Protein AF-A0A2S9FR45-F1 (afdb_monomer_lite)

Foldseek 3Di:
DELDDPVPDPDFDLSCQVVVCVVVCVPDAQADPVVRDRCVVVDDDDDPDYFDADPPDPPVRLVSLLCVLLVCVVVVHDDDDRYRDPVNVVSNVNNNPD

Sequence (98 aa):
GVPLDAGATYRPGTRFGPQGIRRSTNLFGTYNYESGVDLREQLNMVDIGDVFTIPGNLEKSFDQISQAMSFVAEKGVMPIVLGGDHSIGFPTIRGLAP

Radius of gyration: 14.94 Å; chains: 1; bounding box: 35×33×40 Å

pLDDT: mean 94.56, std 4.5, range [61.44, 97.94]

Structure (mmCIF, N/CA/C/O backbone):
data_AF-A0A2S9FR45-F1
#
_entry.id   AF-A0A2S9FR45-F1
#
loop_
_atom_site.group_PDB
_atom_site.id
_atom_site.type_symbol
_atom_site.label_atom_id
_atom_site.label_alt_id
_atom_site.label_comp_id
_atom_site.label_asym_id
_atom_site.label_entity_id
_atom_site.label_seq_id
_atom_site.pdbx_PDB_ins_code
_atom_site.Cartn_x
_atom_site.Cartn_y
_atom_site.Cartn_z
_atom_site.occupancy
_atom_site.B_iso_or_equiv
_atom_site.auth_seq_id
_atom_site.auth_comp_id
_atom_site.auth_asym_id
_atom_site.auth_atom_id
_atom_site.pdbx_PDB_model_num
ATOM 1 N N . GLY A 1 1 ? -4.130 -1.409 -1.766 1.00 97.31 1 GLY A N 1
ATOM 2 C CA . GLY A 1 1 ? -2.727 -1.839 -1.658 1.00 97.31 1 GLY A CA 1
ATOM 3 C C . GLY A 1 1 ? -1.907 -1.300 -2.815 1.00 97.31 1 GLY A C 1
ATOM 4 O O . GLY A 1 1 ? -2.462 -0.725 -3.744 1.00 97.31 1 GLY A O 1
ATOM 5 N N . VAL A 1 2 ? -0.586 -1.458 -2.751 1.00 97.88 2 VAL A N 1
ATOM 6 C CA . VAL A 1 2 ? 0.381 -1.026 -3.772 1.00 97.88 2 VAL A CA 1
ATOM 7 C C . VAL A 1 2 ? 1.281 -2.219 -4.124 1.00 97.88 2 VAL A C 1
ATOM 9 O O . VAL A 1 2 ? 2.294 -2.444 -3.459 1.00 97.88 2 VAL A O 1
ATOM 12 N N . PRO A 1 3 ? 0.909 -3.026 -5.133 1.00 97.19 3 PRO A N 1
ATOM 13 C CA . PRO A 1 3 ? 1.635 -4.237 -5.512 1.00 97.19 3 PRO A CA 1
ATOM 14 C C . PRO A 1 3 ? 2.849 -3.904 -6.400 1.00 97.19 3 PRO A C 1
ATOM 16 O O . PRO A 1 3 ? 2.822 -4.095 -7.616 1.00 97.19 3 PRO A O 1
ATOM 19 N N . LEU A 1 4 ? 3.923 -3.379 -5.805 1.00 96.94 4 LEU A N 1
ATOM 20 C CA . LEU A 1 4 ? 5.165 -3.024 -6.508 1.00 96.94 4 LEU A CA 1
ATOM 21 C C . LEU A 1 4 ? 6.388 -3.586 -5.782 1.00 96.94 4 LEU A C 1
ATOM 23 O O . LEU A 1 4 ? 6.544 -3.363 -4.590 1.00 96.94 4 LEU A O 1
ATOM 27 N N . ASP A 1 5 ? 7.268 -4.271 -6.507 1.00 96.31 5 ASP A N 1
ATOM 28 C CA . ASP A 1 5 ? 8.547 -4.786 -5.993 1.00 96.31 5 ASP A CA 1
ATOM 29 C C . ASP A 1 5 ? 9.734 -4.498 -6.941 1.00 96.31 5 ASP A C 1
ATOM 31 O O . ASP A 1 5 ? 10.745 -5.198 -6.931 1.00 96.31 5 ASP A O 1
ATOM 35 N N . ALA A 1 6 ? 9.593 -3.487 -7.805 1.00 94.00 6 ALA A N 1
ATOM 36 C CA . ALA A 1 6 ? 10.586 -3.141 -8.823 1.00 94.00 6 ALA A CA 1
ATOM 37 C C . ALA A 1 6 ? 11.850 -2.463 -8.258 1.00 94.00 6 ALA A C 1
ATOM 39 O O . ALA A 1 6 ? 12.854 -2.377 -8.962 1.00 94.00 6 ALA A O 1
ATOM 40 N N . GLY A 1 7 ? 11.812 -1.986 -7.013 1.00 91.00 7 GLY A N 1
ATOM 41 C CA . GLY A 1 7 ? 12.972 -1.487 -6.275 1.00 91.00 7 GLY A CA 1
ATOM 42 C C . GLY A 1 7 ? 13.707 -2.579 -5.487 1.00 91.00 7 GLY A C 1
ATOM 43 O O . GLY A 1 7 ? 14.764 -2.310 -4.916 1.00 91.00 7 GLY A O 1
ATOM 44 N N . ALA A 1 8 ? 13.180 -3.807 -5.435 1.00 93.06 8 ALA A N 1
ATOM 45 C CA . ALA A 1 8 ? 13.837 -4.921 -4.765 1.00 93.06 8 ALA A CA 1
ATOM 46 C C . ALA A 1 8 ? 15.095 -5.362 -5.532 1.00 93.06 8 ALA A C 1
ATOM 48 O O . ALA A 1 8 ? 15.040 -5.728 -6.703 1.00 93.06 8 ALA A O 1
ATOM 49 N N . THR A 1 9 ? 16.240 -5.381 -4.847 1.00 93.69 9 THR A N 1
ATOM 50 C CA . THR A 1 9 ? 17.542 -5.697 -5.460 1.00 93.69 9 THR A CA 1
ATOM 51 C C . THR A 1 9 ? 17.916 -7.178 -5.409 1.00 93.69 9 THR A C 1
ATOM 53 O O . THR A 1 9 ? 18.708 -7.629 -6.230 1.00 93.69 9 THR A O 1
ATOM 56 N N . TYR A 1 10 ? 17.377 -7.942 -4.452 1.00 94.75 10 TYR A N 1
ATOM 57 C CA . TYR A 1 10 ? 17.781 -9.334 -4.215 1.00 94.75 10 TYR A CA 1
ATOM 58 C C . TYR A 1 10 ? 16.638 -10.341 -4.382 1.00 94.75 10 TYR A C 1
ATOM 60 O O . TYR A 1 10 ? 16.728 -11.238 -5.217 1.00 94.75 10 TYR A O 1
ATOM 68 N N . ARG A 1 11 ? 15.560 -10.221 -3.595 1.00 96.00 11 ARG A N 1
ATOM 69 C CA . ARG A 1 11 ? 14.434 -11.171 -3.612 1.00 96.00 11 ARG A CA 1
ATOM 70 C C . ARG A 1 11 ? 13.128 -10.466 -3.991 1.00 96.00 11 ARG A C 1
ATOM 72 O O . ARG A 1 11 ? 12.599 -9.741 -3.148 1.00 96.00 11 ARG A O 1
ATOM 79 N N . PRO A 1 12 ? 12.605 -10.671 -5.216 1.00 95.19 12 PRO A N 1
ATOM 80 C CA . PRO A 1 12 ? 11.291 -10.166 -5.603 1.00 95.19 12 PRO A CA 1
ATOM 81 C C . PRO A 1 12 ? 10.166 -11.011 -4.983 1.00 95.19 12 PRO A C 1
ATOM 83 O O . P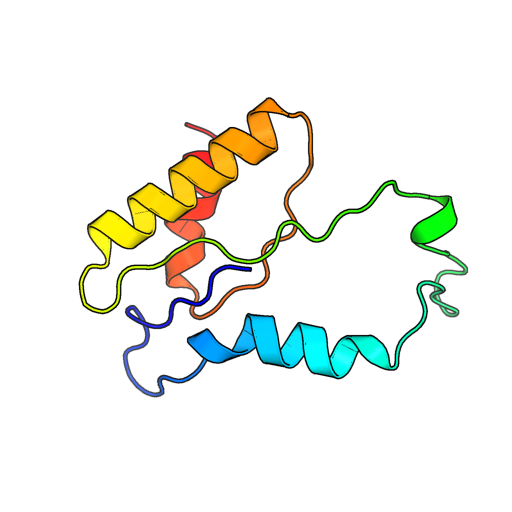RO A 1 12 ? 10.408 -12.083 -4.425 1.00 95.19 12 PRO A O 1
ATOM 86 N N . GLY A 1 13 ? 8.925 -10.542 -5.112 1.00 95.94 13 GLY A N 1
ATOM 87 C CA . GLY A 1 13 ? 7.717 -11.255 -4.686 1.00 95.94 13 GLY A CA 1
ATOM 88 C C . GLY A 1 13 ? 6.808 -10.451 -3.759 1.00 95.94 13 GLY A C 1
ATOM 89 O O . GLY A 1 13 ? 5.641 -10.806 -3.593 1.00 95.94 13 GLY A O 1
ATOM 90 N N . THR A 1 14 ? 7.279 -9.334 -3.197 1.00 96.81 14 THR A N 1
ATOM 91 C CA . THR A 1 14 ? 6.458 -8.498 -2.305 1.00 96.81 14 THR A CA 1
ATOM 92 C C . THR A 1 14 ? 5.268 -7.862 -3.028 1.00 96.81 14 THR A C 1
ATOM 94 O O . THR A 1 14 ? 4.286 -7.525 -2.372 1.00 96.81 14 THR A O 1
ATOM 97 N N . ARG A 1 15 ? 5.259 -7.814 -4.372 1.00 96.31 15 ARG A N 1
ATOM 98 C CA . ARG A 1 15 ? 4.082 -7.407 -5.165 1.00 96.31 15 ARG A CA 1
ATOM 99 C C . ARG A 1 15 ? 2.822 -8.234 -4.871 1.00 96.31 15 ARG A C 1
ATOM 101 O O . ARG A 1 15 ? 1.719 -7.740 -5.062 1.00 96.31 15 ARG A O 1
ATOM 108 N N . PHE A 1 16 ? 2.968 -9.470 -4.386 1.00 97.25 16 PHE A N 1
ATOM 109 C CA . PHE A 1 16 ? 1.845 -10.335 -3.998 1.00 97.25 16 PHE A CA 1
ATOM 110 C C . PHE A 1 16 ? 1.377 -10.111 -2.549 1.00 97.25 16 PHE A C 1
ATOM 112 O O . PHE A 1 16 ? 0.359 -10.667 -2.135 1.00 97.25 16 PHE A O 1
ATOM 119 N N . GLY A 1 17 ? 2.095 -9.285 -1.781 1.00 97.31 17 GLY A N 1
ATOM 120 C CA . GLY A 1 17 ? 1.812 -8.968 -0.381 1.00 97.31 17 GLY A CA 1
ATOM 121 C C . GLY A 1 17 ? 0.382 -8.478 -0.134 1.00 97.31 17 GLY A C 1
ATOM 122 O O . GLY A 1 17 ? -0.302 -9.083 0.693 1.00 97.31 17 GLY A O 1
ATOM 123 N N . PRO A 1 18 ? -0.131 -7.469 -0.869 1.00 97.31 18 PRO A N 1
ATOM 124 C CA . PRO A 1 18 ? -1.478 -6.945 -0.636 1.00 97.31 18 PRO A CA 1
ATOM 125 C C . PRO A 1 18 ? -2.569 -8.016 -0.776 1.00 97.31 18 PRO A C 1
ATOM 127 O O . PRO A 1 18 ? -3.466 -8.113 0.061 1.00 97.31 18 PRO A O 1
ATOM 130 N N . GLN A 1 19 ? -2.469 -8.876 -1.794 1.00 96.31 19 GLN A N 1
ATOM 131 C CA . GLN A 1 19 ? -3.407 -9.983 -1.992 1.00 96.31 19 GLN A CA 1
ATOM 132 C C . GLN A 1 19 ? -3.259 -11.062 -0.907 1.00 96.31 19 GLN A C 1
ATOM 134 O O . GLN A 1 19 ? -4.262 -11.589 -0.421 1.00 96.31 19 GLN A O 1
ATOM 139 N N . GLY A 1 20 ? -2.025 -11.378 -0.504 1.00 96.44 20 GLY A N 1
ATOM 140 C CA . GLY A 1 20 ? -1.747 -12.324 0.577 1.00 96.44 20 GLY A CA 1
ATOM 141 C C . GLY A 1 20 ? -2.345 -11.880 1.914 1.00 96.44 20 GLY A C 1
ATOM 142 O O . GLY A 1 20 ? -2.959 -12.695 2.609 1.00 96.44 20 GLY A O 1
ATOM 143 N N . ILE A 1 21 ? -2.244 -10.585 2.230 1.00 96.06 21 ILE A N 1
ATOM 144 C CA . ILE A 1 21 ? -2.863 -9.989 3.420 1.00 96.06 21 ILE A CA 1
ATOM 145 C C . ILE A 1 21 ? -4.380 -10.150 3.342 1.00 96.06 21 ILE A C 1
ATOM 147 O O . ILE A 1 21 ? -4.946 -10.769 4.236 1.00 96.06 21 ILE A O 1
ATOM 151 N N . ARG A 1 22 ? -5.027 -9.720 2.247 1.00 94.38 22 ARG A N 1
ATOM 152 C CA . ARG A 1 22 ? -6.491 -9.849 2.086 1.00 94.38 22 ARG A CA 1
ATOM 153 C C . ARG A 1 22 ? -6.994 -11.280 2.254 1.00 94.38 22 ARG A C 1
ATOM 155 O O . ARG A 1 22 ? -8.013 -11.514 2.898 1.00 94.38 22 ARG A O 1
ATOM 162 N N . ARG A 1 23 ? -6.283 -12.254 1.679 1.00 93.88 23 ARG A N 1
ATOM 163 C CA . ARG A 1 23 ? -6.654 -13.671 1.804 1.00 93.88 23 ARG A CA 1
ATOM 164 C C . ARG A 1 23 ? -6.552 -14.156 3.250 1.00 93.88 23 ARG A C 1
ATOM 166 O O . ARG A 1 23 ? -7.389 -14.943 3.682 1.00 93.88 23 ARG A O 1
ATOM 173 N N . SER A 1 24 ? -5.539 -13.696 3.977 1.00 92.56 24 SER A N 1
ATOM 174 C CA . SER A 1 24 ? -5.283 -14.100 5.362 1.00 92.56 24 SER A CA 1
ATOM 175 C C . SER A 1 24 ? -6.232 -13.418 6.349 1.00 92.56 24 SER A C 1
ATOM 177 O O . SER A 1 24 ? -6.676 -14.050 7.305 1.00 92.56 24 SER A O 1
ATOM 179 N N . THR A 1 25 ? -6.596 -12.155 6.107 1.00 90.50 25 THR A N 1
ATOM 180 C CA . THR A 1 25 ? -7.465 -11.371 6.998 1.00 90.50 25 THR A CA 1
ATOM 181 C C . THR A 1 25 ? -8.913 -11.848 7.003 1.00 90.50 25 THR A C 1
ATOM 183 O O . THR A 1 25 ? -9.639 -11.538 7.938 1.00 90.50 25 THR A O 1
ATOM 186 N N . ASN A 1 26 ? -9.331 -12.655 6.023 1.00 84.88 26 ASN A N 1
ATOM 187 C CA . ASN A 1 26 ? -10.695 -13.188 5.945 1.00 84.88 26 ASN A CA 1
ATOM 188 C C . ASN A 1 26 ? -11.070 -14.118 7.122 1.00 84.88 26 ASN A C 1
ATOM 190 O O . ASN A 1 26 ? -12.238 -14.451 7.297 1.00 84.88 26 ASN A O 1
ATOM 194 N N . LEU A 1 27 ? -10.082 -14.553 7.912 1.00 83.88 27 LEU A N 1
ATOM 195 C CA . LEU A 1 27 ? -10.265 -15.373 9.113 1.00 83.88 27 LEU A CA 1
ATOM 196 C C . LEU A 1 27 ? -10.350 -14.548 10.409 1.00 83.88 27 LEU A C 1
ATOM 198 O O . LEU A 1 27 ? -10.631 -15.112 11.464 1.00 83.88 27 LEU A O 1
ATOM 202 N N . PHE A 1 28 ? -10.090 -13.239 10.350 1.00 85.75 28 PHE A N 1
ATOM 203 C CA . PHE A 1 28 ? -10.004 -12.372 11.523 1.00 85.75 28 PHE A CA 1
ATOM 204 C C . PHE A 1 28 ? -11.230 -11.462 11.646 1.00 85.75 28 PHE A C 1
ATOM 206 O O . PHE A 1 28 ? -11.752 -10.938 10.661 1.00 85.75 28 PHE A O 1
ATOM 213 N N . GLY A 1 29 ? -11.683 -11.270 12.886 1.00 88.44 29 GLY A N 1
ATOM 214 C CA . GLY A 1 29 ? -12.671 -10.253 13.241 1.00 88.44 29 GLY A CA 1
ATOM 215 C C . GLY A 1 29 ? -12.037 -8.872 13.425 1.00 88.44 29 GLY A C 1
ATOM 216 O O . GLY A 1 29 ? -10.830 -8.697 13.273 1.00 88.44 29 GLY A O 1
ATOM 217 N N . THR A 1 30 ? -12.859 -7.885 13.770 1.00 92.81 30 THR A N 1
ATOM 218 C CA . THR A 1 30 ? -12.430 -6.487 13.958 1.00 92.81 30 THR A CA 1
ATOM 219 C C . THR A 1 30 ? -12.190 -6.101 15.415 1.00 92.81 30 THR A C 1
ATOM 221 O O . THR A 1 30 ? -11.648 -5.029 15.675 1.00 92.81 30 THR A O 1
ATOM 224 N N . TYR A 1 31 ? -12.535 -6.990 16.348 1.00 94.25 31 TYR A N 1
ATOM 225 C CA . TYR A 1 31 ? -12.307 -6.817 17.776 1.00 94.25 31 TYR A CA 1
ATOM 226 C C . TYR A 1 31 ? -10.903 -7.269 18.192 1.00 94.25 31 TYR A C 1
ATOM 228 O O . TYR A 1 31 ? -10.500 -8.410 17.948 1.00 94.25 31 TYR A O 1
ATOM 236 N N . ASN A 1 32 ? -10.176 -6.382 18.866 1.00 93.62 32 ASN A N 1
ATOM 237 C CA . ASN A 1 32 ? -8.908 -6.661 19.526 1.00 93.62 32 ASN A CA 1
ATOM 238 C C . ASN A 1 32 ? -9.140 -6.811 21.038 1.00 93.62 32 ASN A C 1
ATOM 240 O O . ASN A 1 32 ? -9.508 -5.851 21.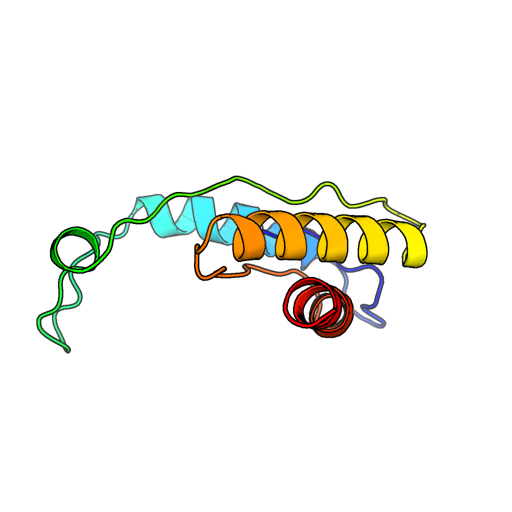714 1.00 93.62 32 ASN A O 1
ATOM 244 N N . TYR A 1 33 ? -8.889 -8.010 21.571 1.00 93.75 33 TYR A N 1
ATOM 245 C CA . TYR A 1 33 ? -9.152 -8.324 22.979 1.00 93.75 33 TYR A CA 1
ATOM 246 C C . TYR A 1 33 ? -8.186 -7.640 23.957 1.00 93.75 33 TYR A C 1
ATOM 248 O O . TYR A 1 33 ? -8.593 -7.313 25.067 1.00 93.75 33 TYR A O 1
ATOM 256 N N . GLU A 1 34 ? -6.928 -7.423 23.562 1.00 95.75 34 GLU A N 1
ATOM 257 C CA . GLU A 1 34 ? -5.895 -6.834 24.429 1.00 95.75 34 GLU A CA 1
ATOM 258 C C . GLU A 1 34 ? -6.176 -5.359 24.698 1.00 95.75 34 GLU A C 1
ATOM 260 O O . GLU A 1 34 ? -5.982 -4.874 25.808 1.00 95.75 34 GLU A O 1
ATOM 265 N N .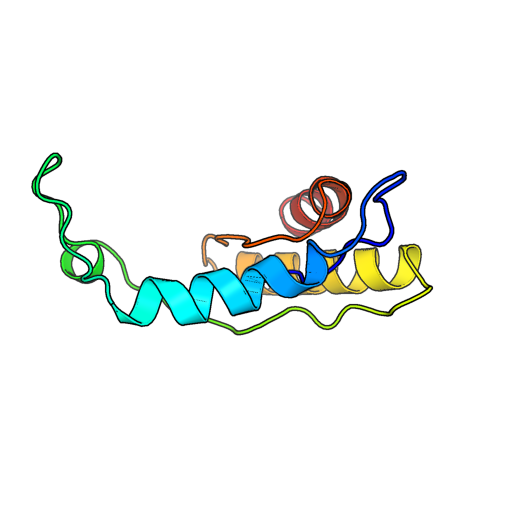 SER A 1 35 ? -6.656 -4.656 23.673 1.00 94.62 35 SER A N 1
ATOM 266 C CA . SER A 1 35 ? -6.998 -3.236 23.749 1.00 94.62 35 SER A CA 1
ATOM 267 C C . SER A 1 35 ? -8.467 -2.998 24.112 1.00 94.62 35 SER A C 1
ATOM 269 O O . SER A 1 35 ? -8.827 -1.873 24.441 1.00 94.62 35 SER A O 1
ATOM 271 N N . GLY A 1 36 ? -9.321 -4.026 24.037 1.00 94.75 36 GLY A N 1
ATOM 272 C CA . GLY A 1 36 ? -10.767 -3.900 24.242 1.00 94.75 36 GLY A CA 1
ATOM 273 C C . GLY A 1 36 ? -11.458 -3.029 23.186 1.00 94.75 36 GLY A C 1
ATOM 274 O O . GLY A 1 36 ? -12.425 -2.340 23.498 1.00 94.75 36 GLY A O 1
ATOM 275 N N . VAL A 1 37 ? -10.937 -3.010 21.955 1.00 95.50 37 VAL A N 1
ATOM 276 C CA . VAL A 1 37 ? -11.375 -2.107 20.877 1.00 95.50 37 VAL A CA 1
ATOM 277 C C . VAL A 1 37 ? -11.934 -2.905 19.706 1.00 95.50 37 VAL A C 1
ATOM 279 O O . VAL A 1 37 ? -11.254 -3.793 19.193 1.00 95.50 37 VAL A O 1
ATOM 282 N N . ASP A 1 38 ? -13.130 -2.546 19.231 1.00 95.00 38 ASP A N 1
ATOM 283 C CA . ASP A 1 38 ? -13.633 -2.966 17.919 1.00 95.00 38 ASP A CA 1
ATOM 284 C C . ASP A 1 38 ? -13.438 -1.855 16.882 1.00 95.00 38 ASP A C 1
ATOM 286 O O . ASP A 1 38 ? -13.984 -0.755 16.999 1.00 95.00 38 ASP A O 1
ATOM 290 N N . LEU A 1 39 ? -12.686 -2.158 15.824 1.00 92.44 39 LEU A N 1
ATOM 291 C CA . LEU A 1 39 ? -12.444 -1.216 14.734 1.00 92.44 39 LEU A CA 1
ATOM 292 C C . LEU A 1 39 ? -13.735 -0.796 14.013 1.00 92.44 39 LEU A C 1
ATOM 294 O O . LEU A 1 39 ? -13.804 0.330 13.527 1.00 92.44 39 LEU A O 1
ATOM 298 N N . ARG A 1 40 ? -14.760 -1.658 13.936 1.00 91.31 40 ARG A N 1
ATOM 299 C CA . ARG A 1 40 ? -16.031 -1.332 13.254 1.00 91.31 40 ARG A CA 1
ATOM 300 C C . ARG A 1 40 ? -16.915 -0.377 14.041 1.00 91.31 40 ARG A C 1
ATOM 302 O O . ARG A 1 40 ? -17.726 0.313 13.434 1.00 91.31 40 ARG A O 1
ATOM 309 N N . GLU A 1 41 ? -16.777 -0.349 15.361 1.00 94.62 41 GLU A N 1
ATOM 310 C CA . GLU A 1 41 ? -17.524 0.586 16.207 1.00 94.62 41 GLU A CA 1
ATOM 311 C C . GLU A 1 41 ? -16.874 1.972 16.217 1.00 94.62 41 GLU A C 1
ATOM 313 O O . GLU A 1 41 ? -17.562 2.980 16.364 1.00 94.62 41 GLU A O 1
ATOM 318 N N . GLN A 1 42 ? -15.550 2.031 16.045 1.00 93.25 42 GLN A N 1
ATOM 319 C CA . GLN A 1 42 ? -14.784 3.272 16.163 1.00 93.25 42 GLN A CA 1
ATOM 320 C C . GLN A 1 42 ? -14.504 3.969 14.827 1.00 93.25 42 GLN A C 1
ATOM 322 O O . GLN A 1 42 ? -14.315 5.185 14.813 1.00 93.25 42 GLN A O 1
ATOM 327 N N . LEU A 1 43 ? 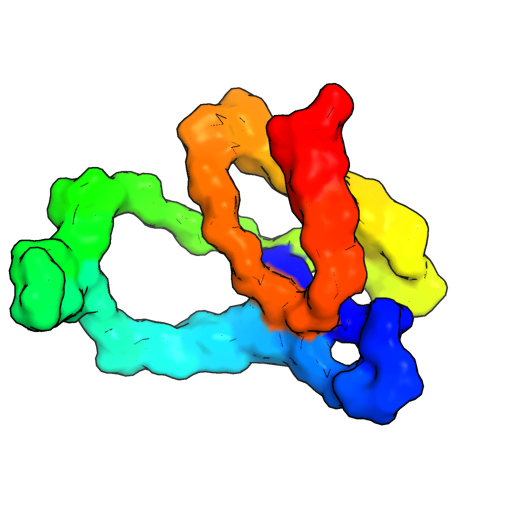-14.441 3.232 13.712 1.00 93.75 43 LEU A N 1
ATOM 328 C CA . LEU A 1 43 ? -13.978 3.755 12.426 1.00 93.75 43 LEU A CA 1
ATOM 329 C C . LEU A 1 43 ? -14.910 3.378 11.269 1.00 93.75 43 LEU A C 1
ATOM 331 O O . LEU A 1 43 ? -15.313 2.227 11.110 1.00 93.75 43 LEU A O 1
ATOM 335 N N . ASN A 1 44 ? -15.140 4.341 10.373 1.00 94.50 44 ASN A N 1
ATOM 336 C CA . ASN A 1 44 ? -15.706 4.083 9.050 1.00 94.50 44 ASN A CA 1
ATOM 337 C C . ASN A 1 44 ? -14.572 3.714 8.088 1.00 94.50 44 ASN A C 1
ATOM 339 O O . ASN A 1 44 ? -13.795 4.575 7.676 1.00 94.50 44 ASN A O 1
ATOM 343 N N . MET A 1 45 ? -14.466 2.430 7.748 1.00 93.00 45 MET A N 1
ATOM 344 C CA . MET A 1 45 ? -13.379 1.892 6.926 1.00 93.00 45 MET A CA 1
ATOM 345 C C . MET A 1 45 ? -13.892 1.378 5.582 1.00 93.00 45 MET A C 1
ATOM 347 O O . MET A 1 45 ? -15.004 0.862 5.480 1.00 93.00 45 MET A O 1
ATOM 351 N N . VAL A 1 46 ? -13.046 1.461 4.557 1.00 94.31 46 VAL A N 1
ATOM 352 C CA . VAL A 1 46 ? -13.326 0.938 3.216 1.00 94.31 46 VAL A CA 1
ATOM 353 C C . VAL A 1 46 ? -12.049 0.366 2.596 1.00 94.31 46 VAL A C 1
ATOM 355 O O . VAL A 1 46 ? -10.985 0.975 2.690 1.00 94.31 46 VAL A O 1
ATOM 358 N N . ASP A 1 47 ? -12.146 -0.804 1.958 1.00 94.50 47 ASP A N 1
ATOM 359 C CA . ASP A 1 47 ? -11.092 -1.314 1.071 1.00 94.50 47 ASP A CA 1
ATOM 360 C C . ASP A 1 47 ? -11.347 -0.778 -0.340 1.00 94.50 47 ASP A C 1
ATOM 362 O O . ASP A 1 47 ? -12.332 -1.136 -0.985 1.00 94.50 47 ASP A O 1
ATOM 366 N N . ILE A 1 48 ? -10.463 0.102 -0.808 1.00 95.62 48 ILE A N 1
ATOM 367 C CA . ILE A 1 48 ? -10.550 0.738 -2.132 1.00 95.62 48 ILE A CA 1
ATOM 368 C C . ILE A 1 48 ? -9.815 -0.049 -3.228 1.00 95.62 48 ILE A C 1
ATOM 370 O O . ILE A 1 48 ? -9.648 0.445 -4.341 1.00 95.62 48 ILE A O 1
ATOM 374 N N . GLY A 1 49 ? -9.353 -1.266 -2.931 1.00 96.88 49 GLY A N 1
ATOM 375 C CA . GLY A 1 49 ? -8.632 -2.103 -3.883 1.00 96.88 49 GLY A CA 1
ATOM 376 C C . GLY A 1 49 ? -7.154 -1.737 -3.993 1.00 96.88 49 GLY A C 1
ATOM 377 O O . GLY A 1 49 ? -6.514 -1.351 -3.010 1.00 96.88 49 GLY A O 1
ATOM 378 N N . ASP A 1 50 ? -6.571 -1.943 -5.172 1.00 97.75 50 ASP A N 1
ATOM 379 C CA . ASP A 1 50 ? -5.141 -1.761 -5.423 1.00 97.75 50 ASP A CA 1
ATOM 380 C C . ASP A 1 50 ? -4.866 -0.659 -6.440 1.00 97.75 50 ASP A C 1
ATOM 382 O O . ASP A 1 50 ? -5.603 -0.485 -7.409 1.00 97.75 50 ASP A O 1
ATOM 386 N N . VAL A 1 51 ? -3.771 0.069 -6.219 1.00 97.31 51 VAL A N 1
ATOM 387 C CA . VAL A 1 51 ? -3.249 1.022 -7.196 1.00 97.31 51 VAL A CA 1
ATOM 388 C C . VAL A 1 51 ? -2.715 0.246 -8.392 1.00 97.31 51 VAL A C 1
ATOM 390 O O . VAL A 1 51 ? -1.971 -0.725 -8.234 1.00 97.31 51 VAL A O 1
ATOM 393 N N . PHE A 1 52 ? -3.060 0.701 -9.593 1.00 95.56 52 PHE A N 1
ATOM 394 C CA . PHE A 1 52 ? -2.494 0.160 -10.817 1.00 95.56 52 PHE A CA 1
ATOM 395 C C . PHE A 1 52 ? -1.011 0.543 -10.929 1.00 95.56 52 PHE A C 1
ATOM 397 O O . PHE A 1 52 ? -0.664 1.715 -11.071 1.00 95.56 52 PHE A O 1
ATOM 404 N N . THR A 1 53 ? -0.129 -0.451 -10.855 1.00 94.81 53 THR A N 1
ATOM 405 C CA . THR A 1 53 ? 1.320 -0.287 -11.022 1.00 94.81 53 THR A CA 1
ATOM 406 C C . THR A 1 53 ? 1.742 -0.802 -12.397 1.00 94.81 53 THR A C 1
ATOM 408 O O . THR A 1 53 ? 1.094 -1.677 -12.971 1.00 94.81 53 THR A O 1
ATOM 411 N N . ILE A 1 54 ? 2.819 -0.245 -12.958 1.00 93.88 54 ILE A N 1
ATOM 412 C CA . ILE A 1 54 ? 3.299 -0.561 -14.309 1.00 93.88 54 ILE A CA 1
ATOM 413 C C . ILE A 1 54 ? 4.610 -1.349 -14.200 1.00 93.88 54 ILE A C 1
ATOM 415 O O . ILE A 1 54 ? 5.669 -0.757 -13.965 1.00 93.88 54 ILE A O 1
ATOM 419 N N . PRO A 1 55 ? 4.583 -2.682 -14.389 1.00 83.75 55 PRO A N 1
ATOM 420 C CA . PRO A 1 55 ? 5.796 -3.489 -14.383 1.00 83.75 55 PRO A CA 1
ATOM 421 C C . PRO A 1 55 ? 6.811 -2.973 -15.407 1.00 83.75 55 PRO A C 1
ATOM 423 O O . PRO A 1 55 ? 6.475 -2.734 -16.564 1.00 83.75 55 PRO A O 1
ATOM 426 N N . GLY A 1 56 ? 8.061 -2.798 -14.980 1.00 86.88 56 GLY A N 1
ATOM 427 C CA . GLY A 1 56 ? 9.136 -2.304 -15.844 1.00 86.88 56 GLY A CA 1
ATOM 428 C C . GLY A 1 56 ? 9.167 -0.786 -16.043 1.00 86.88 56 GLY A C 1
ATOM 429 O O . GLY A 1 56 ? 10.085 -0.297 -16.694 1.00 86.88 56 GLY A O 1
ATOM 430 N N . ASN A 1 57 ? 8.228 -0.023 -15.468 1.00 94.62 57 ASN A N 1
ATOM 431 C CA . ASN A 1 57 ? 8.304 1.437 -15.444 1.00 94.62 57 ASN A CA 1
ATOM 432 C C . ASN A 1 57 ? 8.060 1.976 -14.027 1.00 94.62 57 ASN A C 1
ATOM 434 O O . ASN A 1 57 ? 6.920 2.154 -13.585 1.00 94.62 57 ASN A O 1
ATOM 438 N N . LEU A 1 58 ? 9.163 2.220 -13.315 1.00 94.44 58 LEU A N 1
ATOM 439 C CA . LEU A 1 58 ? 9.139 2.679 -11.929 1.00 94.44 58 LEU A CA 1
ATOM 440 C C . LEU A 1 58 ? 8.587 4.104 -11.809 1.00 94.44 58 LEU A C 1
ATOM 442 O O . LEU A 1 58 ? 7.719 4.344 -10.978 1.00 94.44 58 LEU A O 1
ATOM 446 N N . GLU A 1 59 ? 9.030 5.016 -12.676 1.00 95.88 59 GLU A N 1
ATOM 447 C CA . GLU A 1 59 ? 8.614 6.425 -12.666 1.00 95.88 59 GLU A CA 1
ATOM 448 C C . GLU A 1 59 ? 7.100 6.566 -12.847 1.00 95.88 59 GLU A C 1
ATOM 450 O O . GLU A 1 59 ? 6.423 7.169 -12.017 1.00 95.88 59 GLU A O 1
ATOM 455 N N . LYS A 1 60 ? 6.528 5.905 -13.861 1.00 96.88 60 LYS A N 1
ATOM 456 C CA . LYS A 1 60 ? 5.076 5.934 -14.067 1.00 96.88 60 LYS A CA 1
ATOM 457 C C . LYS A 1 60 ? 4.315 5.255 -12.933 1.00 96.88 60 LYS A C 1
ATOM 459 O O . LYS A 1 60 ? 3.231 5.708 -12.582 1.00 96.88 60 LYS A O 1
ATOM 464 N N . SER A 1 61 ? 4.859 4.183 -12.353 1.00 97.38 61 SER A N 1
ATOM 465 C CA . SER A 1 61 ? 4.247 3.552 -11.175 1.00 97.38 61 SER A CA 1
ATOM 466 C C . SER A 1 61 ? 4.213 4.515 -9.990 1.00 97.38 61 SER A C 1
ATOM 468 O O . SER A 1 61 ? 3.205 4.594 -9.294 1.00 97.38 61 SER A O 1
ATOM 470 N N . PHE A 1 62 ? 5.283 5.281 -9.781 1.00 97.50 62 PHE A N 1
ATOM 471 C CA . PHE A 1 62 ? 5.341 6.304 -8.742 1.00 97.50 62 PHE A CA 1
ATOM 472 C C . PHE A 1 62 ? 4.309 7.404 -8.978 1.00 97.50 62 PHE A C 1
ATOM 474 O O . PHE A 1 62 ? 3.656 7.833 -8.027 1.00 97.50 62 PHE A O 1
ATOM 481 N N . ASP A 1 63 ? 4.107 7.831 -10.222 1.00 97.62 63 ASP A N 1
ATOM 482 C CA . ASP A 1 63 ? 3.085 8.827 -10.556 1.00 97.62 63 ASP A CA 1
ATOM 483 C C . ASP A 1 63 ? 1.670 8.312 -10.281 1.00 97.62 63 ASP A C 1
ATOM 485 O O . ASP A 1 63 ? 0.885 9.017 -9.648 1.00 97.62 63 ASP A O 1
ATOM 489 N N . GLN A 1 64 ? 1.367 7.061 -10.647 1.00 97.75 64 GLN A N 1
ATOM 490 C CA . GLN A 1 64 ? 0.080 6.428 -10.327 1.00 97.75 64 GLN A CA 1
ATOM 491 C C . GLN A 1 64 ? -0.156 6.331 -8.812 1.00 97.75 64 GLN A C 1
ATOM 493 O O . GLN A 1 64 ? -1.250 6.631 -8.334 1.00 97.75 64 GLN A O 1
ATOM 498 N N . ILE A 1 65 ? 0.870 5.959 -8.039 1.00 97.69 65 ILE A N 1
ATOM 499 C CA . ILE A 1 65 ? 0.777 5.882 -6.573 1.00 97.69 65 ILE A CA 1
ATOM 500 C C . ILE A 1 65 ? 0.520 7.266 -5.971 1.00 97.69 65 ILE A C 1
ATOM 502 O O . ILE A 1 65 ? -0.372 7.403 -5.135 1.00 97.69 65 ILE A O 1
ATOM 506 N N . SER A 1 66 ? 1.248 8.296 -6.407 1.00 97.94 66 SER A N 1
ATOM 507 C CA . SER A 1 66 ? 1.050 9.657 -5.898 1.00 97.94 66 SER A CA 1
ATOM 508 C C . SER A 1 66 ? -0.331 10.212 -6.242 1.00 97.94 66 SER A C 1
ATOM 510 O O . SER A 1 66 ? -0.983 10.777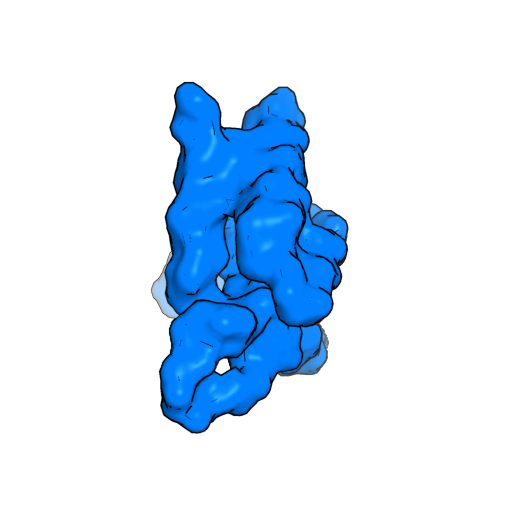 -5.368 1.00 97.94 66 SER A O 1
ATOM 512 N N . GLN A 1 67 ? -0.815 9.996 -7.468 1.00 97.62 67 GLN A N 1
ATOM 513 C CA . GLN A 1 67 ? -2.166 10.399 -7.878 1.00 97.62 67 GLN A CA 1
ATOM 514 C C . GLN A 1 67 ? -3.245 9.695 -7.048 1.00 97.62 67 GLN A C 1
ATOM 516 O O . GLN A 1 67 ? -4.181 10.340 -6.581 1.00 97.62 67 GLN A O 1
ATOM 521 N N . ALA A 1 68 ? -3.093 8.389 -6.808 1.00 97.38 68 ALA A N 1
ATOM 522 C CA . ALA A 1 68 ? -4.026 7.638 -5.976 1.00 97.38 68 ALA A CA 1
ATOM 523 C C . ALA A 1 68 ? -4.051 8.154 -4.527 1.00 97.38 68 ALA A C 1
ATOM 525 O O . ALA A 1 68 ? -5.127 8.311 -3.956 1.00 97.38 68 ALA A O 1
ATOM 526 N N . MET A 1 69 ? -2.889 8.448 -3.933 1.00 97.50 69 MET A N 1
ATOM 527 C CA . MET A 1 69 ? -2.830 8.986 -2.568 1.00 97.50 69 MET A CA 1
ATOM 528 C C . MET A 1 69 ? -3.415 10.395 -2.468 1.00 97.50 69 MET A C 1
ATOM 530 O O . MET A 1 69 ? -4.166 10.662 -1.533 1.00 97.50 69 MET A O 1
ATOM 534 N N . SER A 1 70 ? -3.126 11.262 -3.441 1.00 97.00 70 SER A N 1
ATOM 535 C CA . SER A 1 70 ? -3.701 12.609 -3.517 1.00 97.00 70 SER A CA 1
ATOM 536 C C . SER A 1 70 ? -5.225 12.547 -3.602 1.00 97.00 70 SER A C 1
ATOM 538 O O . SER A 1 70 ? -5.902 13.189 -2.805 1.00 97.00 70 SER A O 1
ATOM 540 N N . PHE A 1 71 ? -5.775 11.672 -4.450 1.00 96.06 71 PHE A N 1
ATOM 541 C CA . PHE A 1 71 ? -7.219 11.458 -4.531 1.00 96.06 71 PHE A CA 1
ATOM 542 C C . PHE A 1 71 ? -7.831 11.016 -3.192 1.00 96.06 71 PHE A C 1
ATOM 544 O O . PHE A 1 71 ? -8.878 11.521 -2.794 1.00 96.06 71 PHE A O 1
ATOM 551 N N . VAL A 1 72 ? -7.193 10.084 -2.475 1.00 96.12 72 VAL A N 1
ATOM 552 C CA . VAL A 1 72 ? -7.683 9.617 -1.165 1.00 96.12 72 VAL A CA 1
ATOM 553 C C . VAL A 1 72 ? -7.635 10.741 -0.123 1.00 96.12 72 VAL A C 1
ATOM 555 O O . VAL A 1 72 ? -8.611 10.944 0.604 1.00 96.12 72 VAL A O 1
ATOM 558 N N . ALA A 1 73 ? -6.544 11.508 -0.092 1.00 94.94 73 ALA A N 1
ATOM 559 C CA . ALA A 1 73 ? -6.374 12.639 0.814 1.00 94.94 73 ALA A CA 1
ATOM 560 C C . ALA A 1 73 ? -7.389 13.764 0.544 1.00 94.94 73 ALA A C 1
ATOM 562 O O . ALA A 1 73 ? -7.993 14.282 1.482 1.00 94.94 73 ALA A O 1
ATOM 563 N N . GLU A 1 74 ? -7.654 14.092 -0.726 1.00 96.19 74 GLU A N 1
ATOM 564 C CA . GLU A 1 74 ? -8.660 15.085 -1.140 1.00 96.19 74 GLU A CA 1
ATOM 565 C C . GLU A 1 74 ? -10.083 14.717 -0.696 1.00 96.19 74 GLU A C 1
ATOM 567 O O . GLU A 1 74 ? -10.924 15.593 -0.489 1.00 96.19 74 GLU A O 1
ATOM 572 N N . LYS A 1 75 ? -10.370 13.422 -0.521 1.00 95.62 75 LYS A N 1
ATOM 573 C CA . LYS A 1 75 ? -11.646 12.938 0.028 1.00 95.62 75 LYS A CA 1
ATOM 574 C C . LYS A 1 75 ? -11.705 12.975 1.557 1.00 95.62 75 LYS A C 1
ATOM 576 O O . LYS A 1 75 ? -12.718 12.562 2.118 1.00 95.62 75 LYS A O 1
ATOM 581 N N . GLY A 1 76 ? -10.660 13.459 2.230 1.00 94.50 76 GLY A N 1
ATOM 582 C CA . GLY A 1 76 ? -10.581 13.517 3.691 1.00 94.50 76 GLY A CA 1
ATOM 583 C C . GLY A 1 76 ? -10.436 12.143 4.348 1.00 94.50 76 GLY A C 1
ATOM 584 O O . GLY A 1 76 ? -10.776 11.987 5.519 1.00 94.50 76 GLY A O 1
ATOM 585 N N . VAL A 1 77 ? -9.967 11.136 3.604 1.00 95.69 77 VAL A N 1
ATOM 586 C CA . VAL A 1 77 ? -9.786 9.768 4.102 1.00 95.69 77 VAL A CA 1
ATOM 587 C C . VAL A 1 77 ? -8.317 9.553 4.454 1.00 95.69 77 VAL A C 1
ATOM 589 O O . VAL A 1 77 ? -7.429 9.856 3.662 1.00 95.69 77 VAL A O 1
ATOM 592 N N . MET A 1 78 ? -8.050 8.994 5.635 1.00 95.00 78 MET A N 1
ATOM 593 C CA . MET A 1 78 ? -6.698 8.594 6.028 1.00 95.00 78 MET A CA 1
ATOM 594 C C . MET A 1 78 ? -6.312 7.283 5.318 1.00 95.00 78 MET A C 1
ATOM 596 O O . MET A 1 78 ? -6.957 6.259 5.561 1.00 95.00 78 MET A O 1
ATOM 600 N N . PRO A 1 79 ? -5.275 7.261 4.458 1.00 95.75 79 PRO A N 1
ATOM 601 C CA . PRO A 1 79 ? -4.890 6.039 3.763 1.00 95.75 79 PRO A CA 1
ATOM 602 C C . PRO A 1 79 ? -4.129 5.074 4.679 1.00 95.75 79 PRO A C 1
ATOM 604 O O . PRO A 1 79 ? -3.172 5.452 5.354 1.00 95.75 79 PRO A O 1
ATOM 607 N N . ILE A 1 80 ? -4.494 3.791 4.615 1.00 96.19 80 ILE A N 1
ATOM 608 C CA . ILE A 1 80 ? -3.686 2.674 5.124 1.00 96.19 80 ILE A CA 1
ATOM 609 C C . ILE A 1 80 ? -3.127 1.921 3.916 1.00 96.19 80 ILE A C 1
ATOM 611 O O . ILE A 1 80 ? -3.865 1.287 3.158 1.00 96.19 80 ILE A O 1
ATOM 615 N N . VAL A 1 81 ? -1.811 2.005 3.711 1.00 97.38 81 VAL A N 1
ATOM 616 C CA . VAL A 1 81 ? -1.158 1.472 2.510 1.00 97.38 81 VAL A CA 1
ATOM 617 C C . VAL A 1 81 ? -0.533 0.111 2.794 1.00 97.38 81 VAL A C 1
ATOM 619 O O . VAL A 1 81 ? 0.450 -0.007 3.518 1.00 97.38 81 VAL A O 1
ATOM 622 N N . LEU A 1 82 ? -1.090 -0.928 2.173 1.00 97.75 82 LEU A N 1
ATOM 623 C CA . LEU A 1 82 ? -0.509 -2.271 2.158 1.00 97.75 82 LEU A CA 1
ATOM 624 C C . LEU A 1 82 ? 0.404 -2.401 0.945 1.00 97.75 82 LEU A C 1
ATOM 626 O O . LEU A 1 82 ? -0.074 -2.327 -0.188 1.00 97.75 82 LEU A O 1
ATOM 630 N N . GLY A 1 83 ? 1.702 -2.526 1.187 1.00 95.38 83 GLY A N 1
ATOM 631 C CA . GLY A 1 83 ? 2.723 -2.359 0.163 1.00 95.38 83 GLY A CA 1
ATOM 632 C C . GLY A 1 83 ? 3.220 -3.624 -0.522 1.00 95.38 83 GLY A C 1
ATOM 633 O O . GLY A 1 83 ? 2.776 -4.737 -0.237 1.00 95.38 83 GLY A O 1
ATOM 634 N N . GLY A 1 84 ? 4.206 -3.396 -1.390 1.00 94.81 84 GLY A N 1
ATOM 635 C CA . GLY A 1 84 ? 5.206 -4.365 -1.808 1.00 94.81 84 GLY A CA 1
ATOM 636 C C . GLY A 1 84 ? 6.564 -4.021 -1.190 1.00 94.81 84 GLY A C 1
ATOM 637 O O . GLY A 1 84 ? 6.730 -4.145 0.020 1.00 94.81 84 GLY A O 1
ATOM 638 N N . ASP A 1 85 ? 7.558 -3.637 -1.989 1.00 95.81 85 ASP A N 1
ATOM 639 C CA . ASP A 1 85 ? 8.852 -3.175 -1.470 1.00 95.81 85 ASP A CA 1
ATOM 640 C C . ASP A 1 85 ? 8.783 -1.748 -0.880 1.00 95.81 85 ASP A C 1
ATOM 642 O O . ASP A 1 85 ? 7.785 -1.041 -1.013 1.00 95.81 85 ASP A O 1
ATOM 646 N N . HIS A 1 86 ? 9.860 -1.308 -0.219 1.00 97.06 86 HIS A N 1
ATOM 647 C CA . HIS A 1 86 ? 9.904 -0.010 0.469 1.00 97.06 86 HIS A CA 1
ATOM 648 C C . HIS A 1 86 ? 9.967 1.197 -0.491 1.00 97.06 86 HIS A C 1
ATOM 650 O O . HIS A 1 86 ? 9.746 2.331 -0.071 1.00 97.06 86 HIS A O 1
ATOM 656 N N . SER A 1 87 ? 10.236 0.998 -1.785 1.00 95.81 87 SER A N 1
ATOM 657 C CA . SER A 1 87 ? 10.330 2.104 -2.748 1.00 95.81 87 SER A CA 1
ATOM 658 C C . SER A 1 87 ? 9.009 2.867 -2.894 1.00 95.81 87 SER A C 1
ATOM 660 O O . SER A 1 87 ? 9.019 4.058 -3.199 1.00 95.81 87 SER A O 1
ATOM 662 N N . ILE A 1 88 ? 7.877 2.229 -2.570 1.00 96.88 88 ILE A N 1
ATOM 663 C CA . ILE A 1 88 ? 6.544 2.847 -2.581 1.00 96.88 88 ILE A CA 1
ATOM 664 C C . ILE A 1 88 ? 6.380 3.967 -1.544 1.00 96.88 88 ILE A C 1
ATOM 666 O O . ILE A 1 88 ? 5.439 4.755 -1.651 1.00 96.88 88 ILE A O 1
ATOM 670 N N . GLY A 1 89 ? 7.255 4.048 -0.534 1.00 96.62 89 GLY A N 1
ATOM 671 C CA . GLY A 1 89 ? 7.163 5.062 0.517 1.00 96.62 89 GLY A CA 1
ATOM 672 C C . GLY A 1 89 ? 7.280 6.478 -0.046 1.00 96.62 89 GLY A C 1
ATOM 673 O O . GLY A 1 89 ? 6.467 7.342 0.278 1.00 96.62 89 GLY A O 1
ATOM 674 N N . PHE A 1 90 ? 8.223 6.689 -0.970 1.00 96.56 90 PHE A N 1
ATOM 675 C CA . PHE A 1 90 ? 8.427 7.978 -1.631 1.00 96.56 90 PHE A CA 1
ATOM 676 C C . PHE A 1 90 ? 7.172 8.491 -2.363 1.00 96.56 90 PHE A C 1
ATOM 678 O O . PHE A 1 90 ? 6.678 9.561 -1.996 1.00 96.56 90 PHE A O 1
ATOM 685 N N . PRO A 1 91 ? 6.598 7.770 -3.350 1.00 97.00 91 PRO A N 1
ATOM 686 C CA . PRO A 1 91 ? 5.422 8.265 -4.055 1.00 97.00 91 PRO A CA 1
ATOM 687 C C . PRO A 1 91 ? 4.175 8.340 -3.167 1.00 97.00 91 PRO A C 1
ATOM 689 O O . PRO A 1 91 ? 3.285 9.136 -3.465 1.00 97.00 91 PRO A O 1
ATOM 692 N N . THR A 1 92 ? 4.106 7.556 -2.084 1.00 97.31 92 THR A N 1
ATOM 693 C CA . THR A 1 92 ? 2.999 7.629 -1.119 1.00 97.31 92 THR A CA 1
ATOM 694 C C . THR A 1 92 ? 2.988 8.980 -0.408 1.00 97.31 92 THR A C 1
ATOM 696 O O . THR A 1 92 ? 1.977 9.678 -0.430 1.00 97.31 92 THR A O 1
ATOM 699 N N . ILE A 1 93 ? 4.125 9.383 0.168 1.00 96.75 93 ILE A N 1
ATOM 700 C CA . ILE A 1 93 ? 4.246 10.676 0.855 1.00 96.75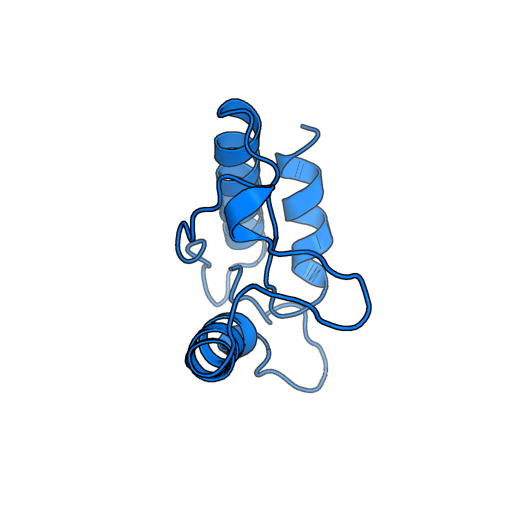 93 ILE A CA 1
ATOM 701 C C . ILE A 1 93 ? 4.123 11.837 -0.132 1.00 96.75 93 ILE A C 1
ATOM 703 O O . ILE A 1 93 ? 3.404 12.788 0.157 1.00 96.75 93 ILE A O 1
ATOM 707 N N . ARG A 1 94 ? 4.727 11.723 -1.323 1.00 96.88 94 ARG A N 1
ATOM 708 C CA . ARG A 1 94 ? 4.602 12.724 -2.396 1.00 96.88 94 ARG A CA 1
ATOM 709 C C . ARG A 1 94 ? 3.144 13.007 -2.779 1.00 96.88 94 ARG A C 1
ATOM 711 O O . ARG A 1 94 ? 2.823 14.129 -3.129 1.00 96.88 94 ARG A O 1
ATOM 718 N N . GLY A 1 95 ? 2.267 12.001 -2.743 1.00 96.00 95 GLY A N 1
ATOM 719 C CA . GLY A 1 95 ? 0.841 12.200 -3.020 1.00 96.00 95 GLY A CA 1
ATOM 720 C C . GLY A 1 95 ? 0.044 12.764 -1.840 1.00 96.00 95 GLY A C 1
ATOM 721 O O . GLY A 1 95 ? -0.961 13.431 -2.056 1.00 96.00 95 GLY A O 1
ATOM 722 N N . LEU A 1 96 ? 0.474 12.501 -0.601 1.00 94.38 96 LEU A N 1
ATOM 723 C CA . LEU A 1 96 ? -0.193 12.984 0.615 1.00 94.38 96 LEU A CA 1
ATOM 724 C C . LEU A 1 96 ? 0.157 14.435 0.964 1.00 94.38 96 LEU A C 1
ATOM 726 O O . LEU A 1 96 ? -0.673 15.145 1.526 1.00 94.38 96 LEU A O 1
ATOM 730 N N . ALA A 1 97 ? 1.384 14.849 0.661 1.00 88.00 97 ALA A N 1
ATOM 731 C CA . ALA A 1 97 ? 1.909 16.189 0.895 1.00 88.00 97 ALA A CA 1
ATOM 732 C C . ALA A 1 97 ? 2.575 16.693 -0.401 1.00 88.00 97 ALA A C 1
ATOM 734 O O . ALA A 1 97 ? 3.799 16.581 -0.522 1.00 88.00 97 ALA A O 1
ATOM 735 N N . PRO A 1 98 ? 1.771 17.140 -1.386 1.00 61.44 98 PRO A N 1
ATOM 736 C CA . PRO A 1 98 ? 2.264 17.568 -2.694 1.00 61.44 98 PRO A CA 1
ATOM 737 C C . PRO A 1 98 ? 3.151 18.817 -2.635 1.00 61.44 98 PRO A C 1
ATOM 739 O O . PRO A 1 98 ? 2.948 19.665 -1.734 1.00 61.44 98 PRO A O 1
#

Secondary structure (DSSP, 8-state):
-----TT-SS---GGGHHHHHHHHHTT--SEETTTTEEHHHH------------TT-HHHHHHHHHHHHHHHHHTTPPP----SSGGGHHHHHHHH--